Protein AF-A0A7S7RAF2-F1 (afdb_monomer)

pLDDT: mean 92.94, std 5.14, range [59.31, 98.25]

Radius of gyration: 14.97 Å; Cα contacts (8 Å, |Δi|>4): 324; chains: 1; bounding box: 38×38×36 Å

Sequence (162 aa):
MGAELLRVFDKKLQHKYTVTLKKNRLIASSKALKTYCSIQVSPDEIPPLELANTYFRWLTKASKKIIKINNTSDQYQLSFFFLKKPLLVLKLQEHDDQKVQYRVAGGLLAKTEQEGTFTFFRCNGNSVIALEHFHPRLPWLLYLATQAPIHELVMIKFMNRK

Foldseek 3Di:
DQLVVVVVVCVVQVVAWDWDDDPFKIWTAHPVLLWIKIKGKALADDFQVRLVVLLVVVVCVVVVNQWDWDDDPFKIFTPGPPDPWGQWIWGFDDDDRFKTKTDTCDTVFADRDFPWMWMWGDDPSITMTMTGGTHTPDDSVVCVVPVVVVVVVSVVCSSPPD

Secondary structure (DSSP, 8-state):
-HHHHHHHHHHHHTTTSEEEEETTEEEEEETTTTEEEEEEEES----HHHHHHHHHHHHHHHTTTSEEEEE-SSEEEEEETT-SS-SEEEEEEEE-SSEEEEEEEE-SSB-SS---EEEEEEETTEEEEEEEEE-BSS-HHHHHHTHHHHHHHHHHHHHT--

Structure (mmCIF, N/CA/C/O backbone):
data_AF-A0A7S7RAF2-F1
#
_entry.id   AF-A0A7S7RAF2-F1
#
loop_
_atom_site.group_PDB
_atom_site.id
_atom_site.type_symbol
_atom_site.label_atom_id
_atom_site.label_alt_id
_atom_site.label_comp_id
_atom_site.label_asym_id
_atom_site.label_entity_id
_atom_site.label_seq_id
_atom_site.pdbx_PDB_ins_code
_atom_site.Cartn_x
_atom_site.Cartn_y
_atom_site.Cartn_z
_atom_site.occupancy
_atom_site.B_iso_or_equiv
_atom_site.auth_seq_id
_atom_site.auth_comp_id
_atom_site.auth_asym_id
_atom_site.auth_atom_id
_atom_site.pdbx_PDB_model_num
ATOM 1 N N . MET A 1 1 ? 9.120 -3.512 -20.759 1.00 61.78 1 MET A N 1
ATOM 2 C CA . MET A 1 1 ? 9.644 -3.791 -19.407 1.00 61.78 1 MET A CA 1
ATOM 3 C C . MET A 1 1 ? 8.541 -3.820 -18.344 1.00 61.78 1 MET A C 1
ATOM 5 O O . MET A 1 1 ? 8.232 -4.902 -17.871 1.00 61.78 1 MET A O 1
ATOM 9 N N . GLY A 1 2 ? 7.831 -2.721 -18.042 1.00 75.44 2 GLY A N 1
ATOM 10 C CA . GLY A 1 2 ? 6.773 -2.736 -17.007 1.00 75.44 2 GLY A CA 1
ATOM 11 C C . GLY A 1 2 ? 5.616 -3.737 -17.219 1.00 75.44 2 GLY A C 1
ATOM 12 O O . GLY A 1 2 ? 5.147 -4.350 -16.264 1.00 75.44 2 GLY A O 1
ATOM 13 N N . ALA A 1 3 ? 5.194 -3.981 -18.467 1.00 79.69 3 ALA A N 1
ATOM 14 C CA . ALA A 1 3 ? 4.160 -4.980 -18.777 1.00 79.69 3 ALA A CA 1
ATOM 15 C C . ALA A 1 3 ? 4.593 -6.428 -18.468 1.00 79.69 3 ALA A C 1
ATOM 17 O O . ALA A 1 3 ? 3.755 -7.274 -18.167 1.00 79.69 3 ALA A O 1
ATOM 18 N N . GLU A 1 4 ? 5.892 -6.715 -18.529 1.00 86.19 4 GLU A N 1
ATOM 19 C CA . GLU A 1 4 ? 6.445 -8.034 -18.221 1.00 86.19 4 GLU A CA 1
ATOM 20 C C . GLU A 1 4 ? 6.453 -8.287 -16.711 1.00 86.19 4 GLU A C 1
ATOM 22 O O . GLU A 1 4 ? 6.018 -9.346 -16.267 1.00 86.19 4 GLU A O 1
ATOM 27 N N . LEU A 1 5 ? 6.811 -7.271 -15.916 1.00 89.19 5 LEU A N 1
ATOM 28 C CA . LEU A 1 5 ? 6.710 -7.326 -14.454 1.00 89.19 5 LEU A CA 1
ATOM 29 C C . LEU A 1 5 ? 5.276 -7.612 -13.997 1.00 89.19 5 LEU A C 1
ATOM 31 O O . LEU A 1 5 ? 5.052 -8.476 -13.153 1.00 89.19 5 LEU A O 1
ATOM 35 N N . LEU A 1 6 ? 4.281 -6.951 -14.599 1.00 92.31 6 LEU A N 1
ATOM 36 C CA . LEU A 1 6 ? 2.874 -7.211 -14.278 1.00 92.31 6 LEU A CA 1
ATOM 37 C C . LEU A 1 6 ? 2.451 -8.650 -14.603 1.00 92.31 6 LEU A C 1
ATOM 39 O O . LEU A 1 6 ? 1.657 -9.219 -13.859 1.00 92.31 6 LEU A O 1
ATOM 43 N N . ARG A 1 7 ? 3.006 -9.269 -15.655 1.00 91.69 7 ARG A N 1
ATOM 44 C CA . ARG A 1 7 ? 2.756 -10.688 -15.968 1.00 91.69 7 ARG A CA 1
ATOM 45 C C . ARG A 1 7 ? 3.356 -11.632 -14.926 1.00 91.69 7 ARG A C 1
ATOM 47 O O . ARG A 1 7 ? 2.784 -12.690 -14.677 1.00 91.69 7 ARG A O 1
ATOM 54 N N . VAL A 1 8 ? 4.479 -11.272 -14.302 1.00 92.06 8 VAL A N 1
ATOM 55 C CA . VAL A 1 8 ? 5.045 -12.049 -13.184 1.00 92.06 8 VAL A CA 1
ATOM 56 C C . VAL A 1 8 ? 4.091 -12.024 -11.985 1.00 92.06 8 VAL A C 1
ATOM 58 O O . VAL A 1 8 ? 3.776 -13.077 -11.428 1.00 92.06 8 VAL A O 1
ATOM 61 N N . PHE A 1 9 ? 3.562 -10.849 -11.630 1.00 93.56 9 PHE A N 1
ATOM 62 C CA . PHE A 1 9 ? 2.571 -10.726 -10.554 1.00 93.56 9 PHE A CA 1
ATOM 63 C C . PHE A 1 9 ? 1.255 -11.440 -10.869 1.00 93.56 9 PHE A C 1
ATOM 65 O O . PHE A 1 9 ? 0.695 -12.091 -9.990 1.00 93.56 9 PHE A O 1
ATOM 72 N N . ASP A 1 10 ? 0.788 -11.365 -12.113 1.00 94.75 10 ASP A N 1
ATOM 73 C CA . ASP A 1 10 ? -0.403 -12.079 -12.575 1.00 94.75 10 ASP A CA 1
ATOM 74 C C . ASP A 1 10 ? -0.259 -13.589 -12.368 1.00 94.75 10 ASP A C 1
ATOM 76 O O . ASP A 1 10 ? -1.063 -14.192 -11.659 1.00 94.75 10 ASP A O 1
ATOM 80 N N . LYS A 1 11 ? 0.850 -14.184 -12.829 1.00 94.44 11 LYS A N 1
ATOM 81 C CA . LYS A 1 11 ? 1.141 -15.611 -12.609 1.00 94.44 11 LYS A CA 1
ATOM 82 C C . LYS A 1 11 ? 1.147 -16.001 -11.128 1.00 94.44 11 LYS A C 1
ATOM 84 O O . LYS A 1 11 ? 0.648 -17.072 -10.778 1.00 94.44 11 LYS A O 1
ATOM 89 N N . LYS A 1 12 ? 1.682 -15.142 -10.252 1.00 93.75 12 LYS A N 1
ATOM 90 C CA . LYS A 1 12 ? 1.701 -15.360 -8.794 1.00 93.75 12 LYS A CA 1
ATOM 91 C C . LYS A 1 12 ? 0.289 -15.319 -8.191 1.00 93.75 12 LYS A C 1
ATOM 93 O O . LYS A 1 12 ? -0.023 -16.126 -7.31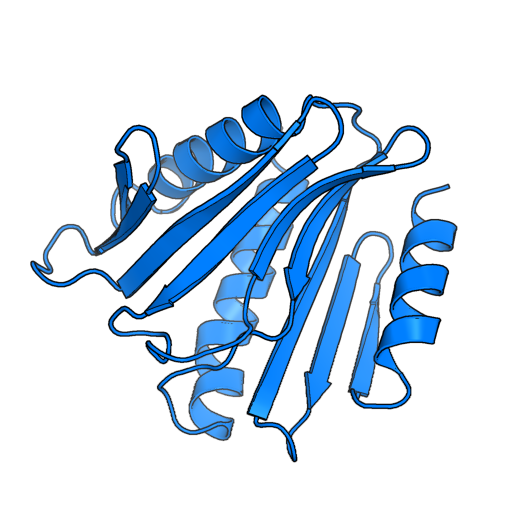8 1.00 93.75 12 LYS A O 1
ATOM 98 N N . LEU A 1 13 ? -0.562 -14.393 -8.637 1.00 94.00 13 LEU A N 1
ATOM 99 C CA . LEU A 1 13 ? -1.846 -14.090 -7.992 1.00 94.00 13 LEU A CA 1
ATOM 100 C C . LEU A 1 13 ? -3.044 -14.840 -8.595 1.00 94.00 13 LEU A C 1
ATOM 102 O O . LEU A 1 13 ? -3.970 -15.172 -7.853 1.00 94.00 13 LEU A O 1
ATOM 106 N N . GLN A 1 14 ? -3.028 -15.164 -9.890 1.00 93.69 14 GLN A N 1
ATOM 107 C CA . GLN A 1 14 ? -4.177 -15.726 -10.621 1.00 93.69 14 GLN A CA 1
ATOM 108 C C . GLN A 1 14 ? -4.751 -17.019 -10.018 1.00 93.69 14 GLN A C 1
ATOM 110 O O . GLN A 1 14 ? -5.934 -17.301 -10.163 1.00 93.69 14 GLN A O 1
ATOM 115 N N . HIS A 1 15 ? -3.941 -17.789 -9.286 1.00 93.50 15 HIS A N 1
ATOM 116 C CA . HIS A 1 15 ? -4.375 -19.037 -8.649 1.00 93.50 15 HIS A CA 1
ATOM 117 C C . HIS A 1 15 ? -5.318 -18.823 -7.452 1.00 93.50 15 HIS A C 1
ATOM 119 O O . HIS A 1 15 ? -6.066 -19.726 -7.089 1.00 93.50 15 HIS A O 1
ATOM 125 N N . LYS A 1 16 ? -5.264 -17.654 -6.801 1.00 94.06 16 LYS A N 1
ATOM 126 C CA . LYS A 1 16 ? -6.049 -17.341 -5.587 1.00 94.06 16 LYS A CA 1
ATOM 127 C C . LYS A 1 16 ? -6.965 -16.126 -5.753 1.00 94.06 16 LYS A C 1
ATOM 129 O O . LYS A 1 16 ? -7.838 -15.894 -4.909 1.00 94.06 16 LYS A O 1
ATOM 134 N N . TYR A 1 17 ? -6.751 -15.343 -6.807 1.00 96.38 17 TYR A N 1
ATOM 135 C CA . TYR A 1 17 ? -7.384 -14.053 -7.025 1.00 96.38 17 TYR A CA 1
ATOM 136 C C . TYR A 1 17 ? -7.971 -13.954 -8.429 1.00 96.38 17 TYR A C 1
ATOM 138 O O . TYR A 1 17 ? -7.372 -14.405 -9.400 1.00 96.38 17 TYR A O 1
ATOM 146 N N . THR A 1 18 ? -9.098 -13.257 -8.547 1.00 96.31 18 THR A N 1
ATOM 147 C CA . THR A 1 18 ? -9.539 -12.707 -9.827 1.00 96.31 18 THR A CA 1
ATOM 148 C C . THR A 1 18 ? -8.666 -11.500 -10.139 1.00 96.31 18 THR A C 1
ATOM 150 O O . THR A 1 18 ? -8.705 -10.508 -9.404 1.00 96.31 18 THR A O 1
ATOM 153 N N . VAL A 1 19 ? -7.865 -11.597 -11.200 1.00 96.44 19 VAL A N 1
ATOM 154 C CA . VAL A 1 19 ? -6.900 -10.568 -11.600 1.00 96.44 19 VAL A CA 1
ATOM 155 C C . VAL A 1 19 ? -7.449 -9.734 -12.757 1.00 96.44 19 VAL A C 1
ATOM 157 O O . VAL A 1 19 ? -8.093 -10.234 -13.673 1.00 96.44 19 VAL A O 1
ATOM 160 N N . THR A 1 20 ? -7.194 -8.431 -12.716 1.00 95.94 20 THR A N 1
ATOM 161 C CA . THR A 1 20 ? -7.436 -7.487 -13.805 1.00 95.94 20 THR A CA 1
ATOM 162 C C . THR A 1 20 ? -6.136 -6.763 -14.127 1.00 95.94 20 THR A C 1
ATOM 164 O O . THR A 1 20 ? -5.647 -5.945 -13.341 1.00 95.94 20 THR A O 1
ATOM 167 N N . LEU A 1 21 ? -5.591 -7.052 -15.306 1.00 94.00 21 LEU A N 1
ATOM 168 C CA . LEU A 1 21 ? -4.410 -6.392 -15.848 1.00 94.00 21 LEU A CA 1
ATOM 169 C C . LEU A 1 21 ? -4.791 -5.114 -16.598 1.00 94.00 21 LEU A C 1
ATOM 171 O O . LEU A 1 21 ? -5.742 -5.078 -17.376 1.00 94.00 21 LEU A O 1
ATOM 175 N N . LYS A 1 22 ? -4.011 -4.057 -16.384 1.00 92.38 22 LYS A N 1
ATOM 176 C CA . LYS A 1 22 ? -4.073 -2.788 -17.117 1.00 92.38 22 LYS A CA 1
ATOM 177 C C . LYS A 1 22 ? -2.647 -2.384 -17.507 1.00 92.38 22 LYS A C 1
ATOM 179 O O . LYS A 1 22 ? -1.681 -2.943 -17.000 1.00 92.38 22 LYS A O 1
ATOM 184 N N . LYS A 1 23 ? -2.498 -1.390 -18.391 1.00 87.94 23 LYS A N 1
ATOM 185 C CA . LYS A 1 23 ? -1.206 -1.004 -19.008 1.00 87.94 23 LYS A CA 1
ATOM 186 C C . LYS A 1 23 ? -0.019 -0.914 -18.030 1.00 87.94 23 LYS A C 1
ATOM 188 O O . LYS A 1 23 ? 1.069 -1.366 -18.359 1.00 87.94 23 LYS A O 1
ATOM 193 N N . ASN A 1 24 ? -0.225 -0.311 -16.860 1.00 91.81 24 ASN A N 1
ATOM 194 C CA . ASN A 1 24 ? 0.811 -0.041 -15.856 1.00 91.81 24 ASN A CA 1
ATOM 195 C C . ASN A 1 24 ? 0.402 -0.457 -14.432 1.00 91.81 24 ASN A C 1
ATOM 197 O O . ASN A 1 24 ? 0.999 -0.014 -13.452 1.00 91.81 24 ASN A O 1
ATOM 201 N N . ARG A 1 25 ? -0.656 -1.264 -14.298 1.00 94.81 25 ARG A N 1
ATOM 202 C CA . ARG A 1 25 ? -1.142 -1.711 -12.993 1.00 94.81 25 ARG A CA 1
ATOM 203 C C . ARG A 1 25 ? -1.871 -3.040 -13.072 1.00 94.81 25 ARG A C 1
ATOM 205 O O . ARG A 1 25 ? -2.434 -3.387 -14.108 1.00 94.81 25 ARG A O 1
ATOM 212 N N . LEU A 1 26 ? -1.916 -3.724 -11.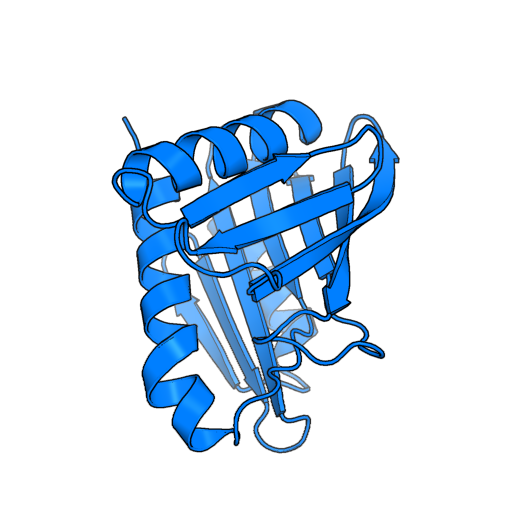943 1.00 96.56 26 LEU A N 1
ATOM 213 C CA . LEU A 1 26 ? -2.658 -4.952 -11.725 1.00 96.56 26 LEU A CA 1
ATOM 214 C C . LEU A 1 26 ? -3.520 -4.771 -10.482 1.00 96.56 26 LEU A C 1
ATOM 216 O O . LEU A 1 26 ? -3.052 -4.276 -9.457 1.00 96.56 26 LEU A O 1
ATOM 220 N N . ILE A 1 27 ? -4.783 -5.165 -10.582 1.00 96.94 27 ILE A N 1
ATOM 221 C CA . ILE A 1 27 ? -5.689 -5.254 -9.438 1.00 96.94 27 ILE A CA 1
ATOM 222 C C . ILE A 1 27 ? -6.097 -6.709 -9.297 1.00 96.94 27 ILE A C 1
ATOM 224 O O . ILE A 1 27 ? -6.409 -7.356 -10.292 1.00 96.94 27 ILE A O 1
ATOM 228 N N . ALA A 1 28 ? -6.081 -7.229 -8.078 1.00 96.75 28 ALA A N 1
ATOM 229 C CA . ALA A 1 28 ? -6.498 -8.593 -7.806 1.00 96.75 28 ALA A CA 1
ATOM 230 C C . ALA A 1 28 ? -7.417 -8.616 -6.590 1.00 96.75 28 ALA A C 1
ATOM 232 O O . ALA A 1 28 ? -7.189 -7.904 -5.615 1.00 96.75 28 ALA A O 1
ATOM 233 N N . SER A 1 29 ? -8.465 -9.432 -6.623 1.00 96.19 29 SER A N 1
ATOM 234 C CA . SER A 1 29 ? -9.361 -9.579 -5.475 1.00 96.19 29 SER A CA 1
ATOM 235 C C . SER A 1 29 ? -9.815 -11.021 -5.303 1.00 96.19 29 SER A C 1
ATOM 237 O O . SER A 1 29 ? -9.926 -11.767 -6.274 1.00 96.19 29 SER A O 1
ATOM 239 N N . SER A 1 30 ? -10.048 -11.434 -4.060 1.00 95.88 30 SER A N 1
ATOM 240 C CA . SER A 1 30 ? -10.513 -12.780 -3.735 1.00 95.88 30 SER A CA 1
ATOM 241 C C . SER A 1 30 ? -11.692 -12.692 -2.781 1.00 95.88 30 SER A C 1
ATOM 243 O O . SER A 1 30 ? -11.540 -12.280 -1.633 1.00 95.88 30 SER A O 1
ATOM 245 N N . LYS A 1 31 ? -12.885 -13.088 -3.242 1.00 93.06 31 LYS A N 1
ATOM 246 C CA . LYS A 1 31 ? -14.100 -13.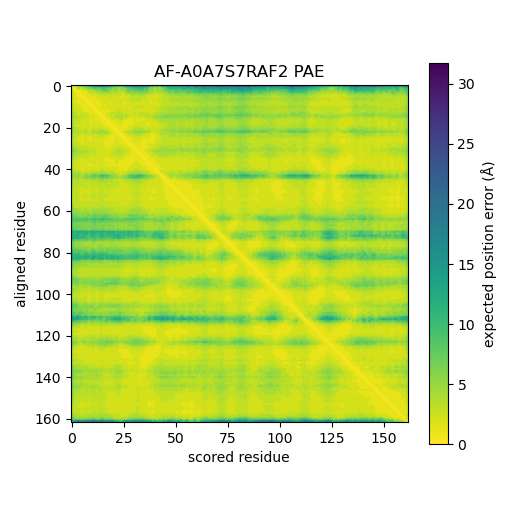108 -2.409 1.00 93.06 31 LYS A CA 1
ATOM 247 C C . LYS A 1 31 ? -14.015 -14.157 -1.297 1.00 93.06 31 LYS A C 1
ATOM 249 O O . LYS A 1 31 ? -14.499 -13.901 -0.198 1.00 93.06 31 LYS A O 1
ATOM 254 N N . ALA A 1 32 ? -13.394 -15.304 -1.581 1.00 93.62 32 ALA A N 1
ATOM 255 C CA . ALA A 1 32 ? -13.206 -16.385 -0.616 1.00 93.62 32 ALA A CA 1
ATOM 256 C C . ALA A 1 32 ? -12.295 -15.943 0.538 1.00 93.62 32 ALA A C 1
ATOM 258 O O . ALA A 1 32 ? -12.662 -16.074 1.702 1.00 93.62 32 ALA A O 1
ATOM 259 N N . LEU A 1 33 ? -11.153 -15.332 0.206 1.00 93.12 33 LEU A N 1
ATOM 260 C CA . LEU A 1 33 ? -10.197 -14.828 1.195 1.00 93.12 33 LEU A CA 1
ATOM 261 C C . LEU A 1 33 ? -10.597 -13.457 1.766 1.00 93.12 33 LEU A C 1
ATOM 263 O O . LEU A 1 33 ? -10.076 -13.042 2.793 1.00 93.12 33 LEU A O 1
ATOM 267 N N . LYS A 1 34 ? -11.520 -12.744 1.107 1.00 94.44 34 LYS A N 1
ATOM 268 C CA . LYS A 1 34 ? -11.884 -11.343 1.385 1.00 94.44 34 LYS A CA 1
ATOM 269 C C . LYS A 1 34 ? -10.654 -10.430 1.380 1.00 94.44 34 LYS A C 1
ATOM 271 O O . LYS A 1 34 ? -10.484 -9.605 2.277 1.00 94.44 34 LYS A O 1
ATOM 276 N N . THR A 1 35 ? -9.804 -10.598 0.366 1.00 95.31 35 THR A N 1
ATOM 277 C CA . THR A 1 35 ? -8.545 -9.857 0.210 1.00 95.31 35 THR A CA 1
ATOM 278 C C . THR A 1 35 ? -8.442 -9.125 -1.108 1.00 95.31 35 THR A C 1
ATOM 280 O O . THR A 1 35 ? -9.013 -9.539 -2.119 1.00 95.31 35 THR A O 1
ATOM 283 N N . TYR A 1 36 ? -7.664 -8.049 -1.088 1.00 96.31 36 TYR A N 1
ATOM 284 C CA . TYR A 1 36 ? -7.417 -7.187 -2.231 1.00 96.31 36 TYR A CA 1
ATOM 285 C C . TYR A 1 36 ? -5.922 -6.918 -2.410 1.00 96.31 36 TYR A C 1
ATOM 287 O O . TYR A 1 36 ? -5.203 -6.696 -1.434 1.00 96.31 36 TYR A O 1
ATOM 295 N N . CYS A 1 37 ? -5.480 -6.906 -3.664 1.00 97.00 37 CYS A N 1
ATOM 296 C CA . CYS A 1 37 ? -4.142 -6.510 -4.071 1.00 97.00 37 CYS A CA 1
ATOM 297 C C . CYS A 1 37 ? -4.217 -5.424 -5.150 1.00 97.00 37 CYS A C 1
ATOM 299 O O . CYS A 1 37 ? -5.101 -5.429 -6.010 1.00 97.00 37 CYS A O 1
ATOM 301 N N . SER A 1 38 ? -3.259 -4.509 -5.122 1.00 97.62 38 SER A N 1
ATOM 302 C CA . SER A 1 38 ? -3.143 -3.386 -6.045 1.00 97.62 38 SER A CA 1
ATOM 303 C C . SER A 1 38 ? -1.668 -3.116 -6.279 1.00 97.62 38 SER A C 1
ATOM 305 O O . SER A 1 38 ? -0.950 -2.754 -5.355 1.00 97.62 38 SER A O 1
ATOM 307 N N . ILE A 1 39 ? -1.215 -3.340 -7.508 1.00 97.38 39 ILE A N 1
ATOM 308 C CA . ILE A 1 39 ? 0.184 -3.210 -7.908 1.00 97.38 39 ILE A CA 1
ATOM 309 C C . ILE A 1 39 ? 0.266 -2.175 -9.020 1.00 97.38 39 ILE A C 1
ATOM 311 O O . ILE A 1 39 ? -0.482 -2.240 -9.996 1.00 97.38 39 ILE A O 1
ATOM 315 N N . GLN A 1 40 ? 1.166 -1.212 -8.880 1.00 96.44 40 GLN A N 1
ATOM 316 C CA . GLN A 1 40 ? 1.424 -0.168 -9.862 1.00 96.44 40 GLN A CA 1
ATOM 317 C C . GLN A 1 40 ? 2.900 -0.156 -10.216 1.00 96.44 40 GLN A C 1
ATOM 319 O O . GLN A 1 40 ? 3.749 -0.206 -9.332 1.00 96.44 40 GLN A O 1
ATOM 324 N N . VAL A 1 41 ? 3.183 -0.045 -11.509 1.00 95.50 41 VAL A N 1
ATOM 325 C CA . VAL A 1 41 ? 4.539 -0.010 -12.050 1.00 95.50 41 VAL A CA 1
ATOM 326 C C . VAL A 1 41 ? 4.736 1.324 -12.761 1.00 95.50 41 VAL A C 1
ATOM 328 O O . VAL A 1 41 ? 3.928 1.693 -13.618 1.00 95.50 41 VAL A O 1
ATOM 331 N N . SER A 1 42 ? 5.799 2.036 -12.400 1.00 93.06 42 SER A N 1
ATOM 332 C CA . SER A 1 42 ? 6.239 3.272 -13.045 1.00 93.06 42 SER A CA 1
ATOM 333 C C . SER A 1 42 ? 7.604 3.048 -13.697 1.00 93.06 42 SER A C 1
ATOM 335 O O . SER A 1 42 ? 8.430 2.361 -13.096 1.00 93.06 42 SER A O 1
ATOM 337 N N . PRO A 1 43 ? 7.873 3.618 -14.885 1.00 90.56 43 PRO A N 1
ATOM 338 C CA . PRO A 1 43 ? 9.185 3.529 -15.528 1.00 90.56 43 PRO A CA 1
ATOM 339 C C . PRO A 1 43 ? 10.270 4.381 -14.842 1.00 90.56 43 PRO A C 1
ATOM 341 O O . PRO A 1 43 ? 11.378 4.465 -15.353 1.00 90.56 43 PRO A O 1
ATOM 344 N N . ASP A 1 44 ? 9.956 5.037 -13.723 1.00 88.06 44 ASP A N 1
ATOM 345 C CA . ASP A 1 44 ? 10.928 5.795 -12.937 1.00 88.06 44 ASP A CA 1
ATOM 346 C C . ASP A 1 44 ? 11.803 4.854 -12.096 1.00 88.06 44 ASP A C 1
ATOM 348 O O . ASP A 1 44 ? 11.365 3.771 -11.711 1.00 88.06 44 ASP A O 1
ATOM 352 N N . GLU A 1 45 ? 13.005 5.294 -11.727 1.00 89.56 45 GLU A N 1
ATOM 353 C CA . GLU A 1 45 ? 13.909 4.564 -10.826 1.00 89.56 45 GLU A CA 1
ATOM 354 C C . GLU A 1 45 ? 14.097 5.298 -9.495 1.00 89.56 45 GLU A C 1
ATOM 356 O O . GLU A 1 45 ? 15.208 5.573 -9.043 1.00 89.56 45 GLU A O 1
ATOM 361 N N . ILE A 1 46 ? 12.986 5.632 -8.844 1.00 93.88 46 ILE A N 1
ATOM 362 C CA . ILE A 1 46 ? 13.018 6.342 -7.563 1.00 93.88 46 ILE A CA 1
ATOM 363 C C . ILE A 1 46 ? 13.460 5.360 -6.461 1.00 93.88 46 ILE A C 1
ATOM 365 O O . ILE A 1 46 ? 12.890 4.262 -6.373 1.00 93.88 46 ILE A O 1
ATOM 369 N N . PRO A 1 47 ? 14.426 5.730 -5.595 1.00 95.50 47 PRO A N 1
ATOM 370 C CA . PRO A 1 47 ? 14.788 4.937 -4.425 1.00 95.50 47 PRO A CA 1
ATOM 371 C C . PRO A 1 47 ? 13.552 4.571 -3.577 1.00 95.50 47 PRO A C 1
ATOM 373 O O . PRO A 1 47 ? 12.698 5.430 -3.346 1.00 95.50 47 PRO A O 1
ATOM 376 N N . PRO A 1 48 ? 13.426 3.330 -3.073 1.00 96.62 48 PRO A N 1
ATOM 377 C CA . PRO A 1 48 ? 12.207 2.845 -2.414 1.00 96.62 48 PRO A CA 1
ATOM 378 C C . PRO A 1 48 ? 11.717 3.719 -1.253 1.00 96.62 48 PRO A C 1
ATOM 380 O O . PRO A 1 48 ? 10.529 4.045 -1.175 1.00 96.62 48 PRO A O 1
ATOM 383 N N . LEU A 1 49 ? 12.631 4.150 -0.379 1.00 95.12 49 LEU A N 1
ATOM 384 C CA . LEU A 1 49 ? 12.304 5.033 0.740 1.00 95.12 49 LEU A CA 1
ATOM 385 C C . LEU A 1 49 ? 11.839 6.414 0.262 1.00 95.12 49 LEU A C 1
ATOM 387 O O . LEU A 1 49 ? 10.877 6.975 0.791 1.00 95.12 49 LEU A O 1
ATOM 391 N N . GLU A 1 50 ? 12.492 6.959 -0.763 1.00 95.69 50 GLU A N 1
ATOM 392 C CA . GLU A 1 50 ? 12.102 8.235 -1.356 1.00 95.69 50 GLU A CA 1
ATOM 393 C C . GLU A 1 50 ? 10.721 8.146 -2.016 1.00 95.69 50 GLU A C 1
ATOM 395 O O . GLU A 1 50 ? 9.896 9.054 -1.859 1.00 95.69 50 GLU A O 1
ATOM 400 N N . LEU A 1 51 ? 10.427 7.034 -2.694 1.00 96.38 51 LEU A N 1
ATOM 401 C CA . LEU A 1 51 ? 9.128 6.770 -3.303 1.00 96.38 51 LEU A CA 1
ATOM 402 C C . LEU A 1 51 ? 8.022 6.704 -2.243 1.00 96.38 51 LEU A C 1
ATOM 404 O O . LEU A 1 51 ? 6.984 7.351 -2.411 1.00 96.38 51 LEU A O 1
ATOM 408 N N . ALA A 1 52 ? 8.262 6.001 -1.131 1.00 96.12 52 ALA A N 1
ATOM 409 C CA . ALA A 1 52 ? 7.339 5.931 0.001 1.00 96.12 52 ALA A CA 1
ATOM 410 C C . ALA A 1 52 ? 7.068 7.318 0.606 1.00 96.12 52 ALA A C 1
ATOM 412 O O . ALA A 1 52 ? 5.916 7.751 0.717 1.00 96.12 52 ALA A O 1
ATOM 413 N N . ASN A 1 53 ? 8.127 8.068 0.917 1.00 94.62 53 ASN A N 1
ATOM 414 C CA . ASN A 1 53 ? 8.021 9.420 1.471 1.00 94.62 53 ASN A CA 1
ATOM 415 C C . ASN A 1 53 ? 7.292 10.374 0.512 1.00 94.62 53 ASN A C 1
ATOM 417 O O . ASN A 1 53 ? 6.489 11.215 0.927 1.00 94.62 53 ASN A O 1
ATOM 421 N N . THR A 1 54 ? 7.548 10.252 -0.789 1.00 95.38 54 THR A N 1
ATOM 422 C CA . THR A 1 54 ? 6.877 11.043 -1.824 1.00 95.38 54 THR A CA 1
ATOM 423 C C . THR A 1 54 ? 5.402 10.684 -1.935 1.00 95.38 54 THR A C 1
ATOM 425 O O . THR A 1 54 ? 4.574 11.593 -2.008 1.00 95.38 54 THR A O 1
ATOM 428 N N . TYR A 1 55 ? 5.053 9.398 -1.855 1.00 96.12 55 TYR A N 1
ATOM 429 C CA . TYR A 1 55 ? 3.668 8.935 -1.815 1.00 96.12 55 TYR A CA 1
ATOM 430 C C . TYR A 1 55 ? 2.889 9.533 -0.644 1.00 96.12 55 TYR A C 1
ATOM 432 O O . TYR A 1 55 ? 1.851 10.166 -0.856 1.00 96.12 55 TYR A O 1
ATOM 440 N N . PHE A 1 56 ? 3.399 9.417 0.582 1.00 95.12 56 PHE A N 1
ATOM 441 C CA . PHE A 1 56 ? 2.695 9.932 1.756 1.00 95.12 56 PHE A CA 1
ATOM 442 C C . PHE A 1 56 ? 2.581 11.468 1.734 1.00 95.12 56 PHE A C 1
ATOM 444 O O . PHE A 1 56 ? 1.493 12.024 1.935 1.00 95.12 56 PHE A O 1
ATOM 451 N N . ARG A 1 57 ? 3.656 12.189 1.383 1.00 93.81 57 ARG A N 1
ATOM 452 C CA . ARG A 1 57 ? 3.592 13.656 1.225 1.00 93.81 57 ARG A CA 1
ATOM 453 C C . ARG A 1 57 ? 2.576 14.070 0.162 1.00 93.81 57 ARG A C 1
ATOM 455 O O . ARG A 1 57 ? 1.800 15.004 0.383 1.00 93.81 57 ARG A O 1
ATOM 462 N N . TRP A 1 58 ? 2.556 13.376 -0.974 1.00 95.94 58 TRP A N 1
ATOM 463 C CA . TRP A 1 58 ? 1.595 13.632 -2.040 1.00 95.94 58 TRP A CA 1
ATOM 464 C C . TRP A 1 58 ? 0.158 13.356 -1.587 1.00 95.94 58 TRP A C 1
ATOM 466 O O . TRP A 1 58 ? -0.708 14.191 -1.829 1.00 95.94 58 TRP A O 1
ATOM 476 N N . LEU A 1 59 ? -0.103 12.261 -0.868 1.00 95.12 59 LEU A N 1
ATOM 477 C CA . LEU A 1 59 ? -1.449 11.885 -0.421 1.00 95.12 59 LEU A CA 1
ATOM 478 C C . LEU A 1 59 ? -2.077 12.954 0.488 1.00 95.12 59 LEU A C 1
ATOM 480 O O . LEU A 1 59 ? -3.251 13.309 0.335 1.00 95.12 59 LEU A O 1
ATOM 484 N N . THR A 1 60 ? -1.279 13.533 1.387 1.00 92.88 60 THR A N 1
ATOM 485 C CA . THR A 1 60 ? -1.715 14.656 2.236 1.00 92.88 60 THR A CA 1
ATOM 486 C C . THR A 1 60 ? -2.124 15.872 1.393 1.00 92.88 60 THR A C 1
ATOM 488 O O . THR A 1 60 ? -3.163 16.489 1.638 1.00 92.88 60 THR A O 1
ATOM 491 N N . LYS A 1 61 ? -1.341 16.209 0.359 1.00 92.75 61 LYS A N 1
ATOM 492 C CA . LYS A 1 61 ? -1.633 17.337 -0.544 1.00 92.75 61 LYS A CA 1
ATOM 493 C C . LYS A 1 61 ? -2.846 17.058 -1.437 1.00 92.75 61 LYS A C 1
ATOM 495 O O . LYS A 1 61 ? -3.751 17.885 -1.516 1.00 92.75 61 LYS A O 1
ATOM 500 N N . ALA A 1 62 ? -2.891 15.888 -2.070 1.00 93.19 62 ALA A N 1
ATOM 501 C CA . ALA A 1 62 ? -3.936 15.483 -3.008 1.00 93.19 62 ALA A CA 1
ATOM 502 C C . ALA A 1 62 ? -5.313 15.367 -2.342 1.00 93.19 62 ALA A C 1
ATOM 504 O O . ALA A 1 62 ? -6.329 15.680 -2.960 1.00 93.19 62 ALA A O 1
ATOM 505 N N . SER A 1 63 ? -5.349 14.983 -1.064 1.00 89.88 63 SER A N 1
ATOM 506 C CA . SER A 1 63 ? -6.572 14.979 -0.256 1.00 89.88 63 SER A CA 1
ATOM 507 C C . SER A 1 63 ? -6.975 16.364 0.267 1.00 89.88 63 SER A C 1
ATOM 509 O O . SER A 1 63 ? -7.899 16.453 1.068 1.00 89.88 63 SER A O 1
ATOM 511 N N . LYS A 1 64 ? -6.299 17.452 -0.135 1.00 88.94 64 LYS A N 1
ATOM 512 C CA . LYS A 1 64 ? -6.515 18.813 0.393 1.00 88.94 64 LYS A CA 1
ATOM 513 C C . LYS A 1 64 ? -6.482 18.854 1.931 1.00 88.94 64 LYS A C 1
ATOM 515 O O . LYS A 1 64 ? -7.310 19.508 2.555 1.00 88.94 64 LYS A O 1
ATOM 520 N N . LYS A 1 65 ? -5.526 18.136 2.539 1.00 85.94 65 LYS A N 1
ATOM 521 C CA . LYS A 1 65 ? -5.360 17.972 3.998 1.00 85.94 65 LYS A CA 1
ATOM 522 C C . LYS A 1 65 ? -6.508 17.243 4.717 1.00 85.94 65 LYS A C 1
ATOM 524 O O . LYS A 1 65 ? -6.497 17.187 5.943 1.00 85.94 65 LYS A O 1
ATOM 529 N N . ILE A 1 66 ? -7.461 16.645 3.994 1.00 89.38 66 ILE A N 1
ATOM 530 C CA . ILE A 1 66 ? -8.505 15.796 4.594 1.00 89.38 66 ILE A CA 1
ATOM 531 C C . ILE A 1 66 ? -7.869 14.554 5.225 1.00 89.38 66 ILE A C 1
ATOM 533 O O . ILE A 1 66 ? -8.240 14.180 6.338 1.00 89.38 66 ILE A O 1
ATOM 537 N N . ILE A 1 67 ? -6.896 13.941 4.540 1.00 92.12 67 ILE A N 1
ATOM 538 C CA . ILE A 1 67 ? -6.063 12.878 5.103 1.00 92.12 67 ILE A CA 1
ATOM 539 C C . ILE A 1 67 ? -4.828 13.520 5.724 1.00 92.12 67 ILE A C 1
ATOM 541 O O . ILE A 1 67 ? -3.990 14.094 5.027 1.00 92.12 67 ILE A O 1
ATOM 545 N N . LYS A 1 68 ? -4.719 13.406 7.045 1.00 92.12 68 LYS A N 1
ATOM 546 C CA . LYS A 1 68 ? -3.527 13.749 7.810 1.00 92.12 68 LYS A CA 1
ATOM 547 C C . LYS A 1 68 ? -2.660 12.507 7.947 1.00 92.12 68 LYS A C 1
ATOM 549 O O . LYS A 1 68 ? -3.159 11.428 8.268 1.00 92.12 68 LYS A O 1
ATOM 554 N N . ILE A 1 69 ? -1.366 12.680 7.727 1.00 93.19 69 ILE A N 1
ATOM 555 C CA . ILE A 1 69 ? -0.374 11.633 7.930 1.00 93.19 69 ILE A CA 1
ATOM 556 C C . ILE A 1 69 ? 0.511 12.052 9.090 1.00 93.19 69 ILE A C 1
ATOM 558 O O . ILE A 1 69 ? 1.109 13.124 9.052 1.00 93.19 69 ILE A O 1
ATOM 562 N N . ASN A 1 70 ? 0.570 11.206 10.111 1.00 91.62 70 ASN A N 1
ATOM 563 C CA . ASN A 1 70 ? 1.554 11.310 11.179 1.00 91.62 70 ASN A CA 1
ATOM 564 C C . ASN A 1 70 ? 2.554 10.173 10.989 1.00 91.62 70 ASN A C 1
ATOM 566 O O . ASN A 1 70 ? 2.141 9.024 10.808 1.00 91.62 70 ASN A O 1
ATOM 570 N N . ASN A 1 71 ? 3.843 10.480 11.028 1.00 90.69 71 ASN A N 1
ATOM 571 C CA . ASN A 1 71 ? 4.899 9.491 10.890 1.00 90.69 71 ASN A CA 1
ATOM 572 C C . ASN A 1 71 ? 5.879 9.561 12.062 1.00 90.69 71 ASN A C 1
ATOM 574 O O . ASN A 1 71 ? 6.215 10.642 12.540 1.00 90.69 71 ASN A O 1
ATOM 578 N N . THR A 1 72 ? 6.318 8.393 12.513 1.00 88.50 72 THR A N 1
ATOM 579 C CA . THR A 1 72 ? 7.486 8.199 13.381 1.00 88.50 72 THR A CA 1
ATOM 580 C C . THR A 1 72 ? 8.620 7.605 12.540 1.00 88.50 72 THR A C 1
ATOM 582 O O . THR A 1 72 ? 8.507 7.523 11.314 1.00 88.50 72 THR A O 1
ATOM 585 N N . SER A 1 73 ? 9.721 7.194 13.170 1.00 82.06 73 SER A N 1
ATOM 586 C CA . SER A 1 73 ? 10.815 6.491 12.487 1.00 82.06 73 SER A CA 1
ATOM 587 C C . SER A 1 73 ? 10.381 5.156 11.864 1.00 82.06 73 SER A C 1
ATOM 589 O O . SER A 1 73 ? 10.945 4.744 10.855 1.00 82.06 73 SER A O 1
ATOM 591 N N . ASP A 1 74 ? 9.372 4.495 12.430 1.00 90.31 74 ASP A N 1
ATOM 592 C CA . ASP A 1 74 ? 8.983 3.117 12.118 1.00 90.31 74 ASP A CA 1
ATOM 593 C C . ASP A 1 74 ? 7.505 2.953 11.730 1.00 90.31 74 ASP A C 1
ATOM 595 O O . ASP A 1 74 ? 7.062 1.844 11.438 1.00 90.31 74 ASP A O 1
ATOM 599 N N . GLN A 1 75 ? 6.704 4.019 11.728 1.00 93.38 75 GLN A N 1
ATOM 600 C CA . GLN A 1 75 ? 5.260 3.898 11.547 1.00 93.38 75 GLN A CA 1
ATOM 601 C C . GLN A 1 75 ? 4.659 5.085 10.794 1.00 93.38 75 GLN A C 1
ATOM 603 O O . GLN A 1 75 ? 5.007 6.239 11.027 1.00 93.38 75 GLN A O 1
ATOM 608 N N . TYR A 1 76 ? 3.667 4.792 9.953 1.00 95.19 76 TYR A N 1
ATOM 609 C CA . TYR A 1 76 ? 2.745 5.763 9.374 1.00 95.19 76 TYR A CA 1
ATOM 610 C C . TYR A 1 76 ? 1.331 5.557 9.919 1.00 95.19 76 TYR A C 1
ATOM 612 O O . TYR A 1 76 ? 0.797 4.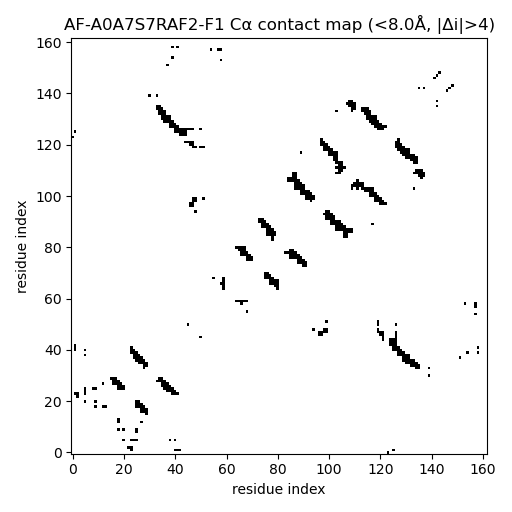446 9.942 1.00 95.19 76 TYR A O 1
ATOM 620 N N . GLN A 1 77 ? 0.692 6.649 10.328 1.00 95.81 77 GLN A N 1
ATOM 621 C CA . GLN A 1 77 ? -0.719 6.693 10.693 1.00 95.81 77 GLN A CA 1
ATOM 622 C C . GLN A 1 77 ? -1.451 7.645 9.757 1.00 95.81 77 GLN A C 1
ATOM 624 O O . GLN A 1 77 ? -1.134 8.834 9.695 1.00 95.81 77 GLN A O 1
ATOM 629 N N . LEU A 1 78 ? -2.439 7.118 9.042 1.00 95.12 78 LEU A N 1
ATOM 630 C CA . LEU A 1 78 ? -3.320 7.895 8.183 1.00 95.12 78 LEU A CA 1
ATOM 631 C C . LEU A 1 78 ? -4.623 8.123 8.939 1.00 95.12 78 LEU A C 1
ATOM 633 O O . LEU A 1 78 ? -5.278 7.160 9.336 1.00 95.12 78 LEU A O 1
ATOM 637 N N . SER A 1 79 ? -5.027 9.376 9.098 1.00 94.06 79 SER A N 1
ATOM 638 C CA . SER A 1 79 ? -6.236 9.767 9.828 1.00 94.06 79 SER A CA 1
ATOM 639 C C . SER A 1 79 ? -7.016 10.796 9.024 1.00 94.06 79 SER A C 1
ATOM 641 O O . SER A 1 79 ? -6.426 11.587 8.291 1.00 94.06 79 SER A O 1
ATOM 643 N N . PHE A 1 80 ? -8.336 10.853 9.191 1.00 90.94 80 PHE A N 1
ATOM 644 C CA . PHE A 1 80 ? -9.055 12.066 8.802 1.00 90.94 80 PHE A CA 1
ATOM 645 C C . PHE A 1 80 ? -8.656 13.208 9.740 1.00 90.94 80 PHE A C 1
ATOM 647 O O . PHE A 1 80 ? -8.501 12.981 10.938 1.00 90.94 80 PHE A O 1
ATOM 654 N N . PHE A 1 81 ? -8.531 14.432 9.222 1.00 86.06 81 PHE A N 1
ATOM 655 C CA . PHE A 1 81 ? -8.145 15.611 10.014 1.00 86.06 81 PHE A CA 1
ATOM 656 C C . PHE A 1 81 ? -9.007 15.814 11.277 1.00 86.06 81 PHE A C 1
ATOM 658 O O . PHE A 1 81 ? -8.498 16.276 12.294 1.00 86.06 81 PHE A O 1
ATOM 665 N N . PHE A 1 82 ? -10.284 15.421 11.231 1.00 85.38 82 PHE A N 1
ATOM 666 C CA . PHE A 1 82 ? -11.240 15.562 12.333 1.00 85.38 82 PHE A CA 1
ATOM 667 C C . PHE A 1 82 ? -11.405 14.304 13.211 1.00 85.38 82 PHE A C 1
ATOM 669 O O . PHE A 1 82 ? -12.097 14.366 14.226 1.00 85.38 82 PHE A O 1
ATOM 676 N N . LEU A 1 83 ? -10.792 13.161 12.867 1.00 87.44 83 LEU A N 1
ATOM 677 C CA . LEU A 1 83 ? -10.867 11.945 13.689 1.00 87.44 83 LEU A CA 1
ATOM 678 C C . LEU A 1 83 ? -9.616 11.748 14.545 1.00 87.44 83 LEU A C 1
ATOM 680 O O . LEU A 1 83 ? -8.489 11.820 14.066 1.00 87.44 83 LEU A O 1
ATOM 684 N N . LYS A 1 84 ? -9.838 11.373 15.811 1.00 86.19 84 LYS A N 1
ATOM 685 C CA . LYS A 1 84 ? -8.767 10.992 16.746 1.00 86.19 84 LYS A CA 1
ATOM 686 C C . LYS A 1 84 ? -8.176 9.608 16.451 1.00 86.19 84 LYS A C 1
ATOM 688 O O . LYS A 1 84 ? -7.005 9.375 16.722 1.00 86.19 84 LYS A O 1
ATOM 693 N N . LYS A 1 85 ? -8.984 8.677 15.929 1.00 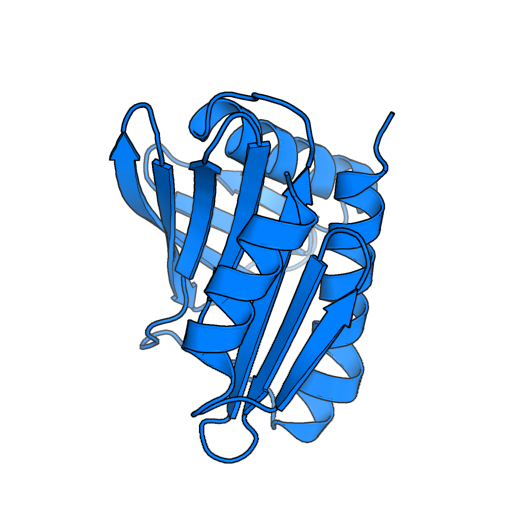91.44 85 LYS A N 1
ATOM 694 C CA . LYS A 1 85 ? -8.551 7.304 15.621 1.00 91.44 85 LYS A CA 1
ATOM 695 C C . LYS A 1 85 ? -8.022 7.213 14.181 1.00 91.44 85 LYS A C 1
ATOM 697 O O . LYS A 1 85 ? -8.683 7.740 13.283 1.00 91.44 85 LYS A O 1
ATOM 702 N N . PRO A 1 86 ? -6.894 6.520 13.939 1.00 94.31 86 PRO A N 1
ATOM 703 C CA . PRO A 1 86 ? -6.348 6.366 12.597 1.00 94.31 86 PRO A CA 1
ATOM 704 C C . PRO A 1 86 ? -7.239 5.474 11.724 1.00 94.31 86 PRO A C 1
ATOM 706 O O . PRO A 1 86 ? -7.769 4.452 12.165 1.00 94.31 86 PRO A O 1
ATOM 709 N N . LEU A 1 87 ? -7.373 5.849 10.456 1.00 93.94 87 LEU A N 1
ATOM 710 C CA . LEU A 1 87 ? -8.012 5.054 9.409 1.00 93.94 87 LEU A CA 1
ATOM 711 C C . LEU A 1 87 ? -7.181 3.825 9.063 1.00 93.94 87 LEU A C 1
ATOM 713 O O . LEU A 1 87 ? -7.730 2.735 8.909 1.00 93.94 87 LEU A O 1
ATOM 717 N N . LEU A 1 88 ? -5.869 4.017 8.961 1.00 95.50 88 LEU A N 1
ATOM 718 C CA . LEU A 1 88 ? -4.914 2.983 8.608 1.00 95.50 88 LEU A CA 1
ATOM 719 C C . LEU A 1 88 ? -3.619 3.209 9.382 1.00 95.50 88 LEU A C 1
ATOM 721 O O . LEU A 1 88 ? -3.132 4.337 9.478 1.00 95.50 88 LEU A O 1
ATOM 725 N N . VAL A 1 89 ? -3.067 2.126 9.909 1.00 96.31 89 VAL A N 1
ATOM 726 C CA . VAL A 1 89 ? -1.760 2.099 10.554 1.00 96.31 89 VAL A CA 1
ATOM 727 C C . VAL A 1 89 ? -0.847 1.180 9.759 1.00 96.31 89 VAL A C 1
ATOM 729 O O . VAL A 1 89 ? -1.193 0.030 9.497 1.00 96.31 89 VAL A O 1
ATOM 732 N N . LEU A 1 90 ? 0.318 1.693 9.387 1.00 97.19 90 LEU A N 1
ATOM 733 C CA . LEU A 1 90 ? 1.353 0.991 8.641 1.00 97.19 90 LEU A CA 1
ATOM 734 C C . LEU A 1 90 ? 2.627 0.976 9.482 1.00 97.19 90 LEU A C 1
ATOM 736 O O . LEU A 1 90 ? 3.095 2.041 9.871 1.00 97.19 90 LEU A O 1
ATOM 740 N N . LYS A 1 91 ? 3.180 -0.201 9.768 1.00 96.50 91 LYS A N 1
ATOM 741 C CA . LYS A 1 91 ? 4.429 -0.355 10.530 1.00 96.50 91 LYS A CA 1
ATOM 742 C C . LYS A 1 91 ? 5.536 -0.857 9.624 1.00 96.50 91 LYS A C 1
ATOM 744 O O . LYS A 1 91 ? 5.301 -1.779 8.850 1.00 96.50 91 LYS A O 1
ATOM 749 N N . LEU A 1 92 ? 6.715 -0.260 9.713 1.00 96.62 92 LEU A N 1
ATOM 750 C CA . LEU A 1 92 ? 7.888 -0.682 8.968 1.00 96.62 92 LEU A CA 1
ATOM 751 C C . LEU A 1 92 ? 8.214 -2.128 9.345 1.00 96.62 92 LEU A C 1
ATOM 753 O O . LEU A 1 92 ? 8.304 -2.468 10.522 1.00 96.62 92 LEU A O 1
ATOM 757 N N . GLN A 1 93 ? 8.330 -2.977 8.333 1.00 95.25 93 GLN A N 1
ATOM 758 C CA . GLN A 1 93 ? 8.677 -4.384 8.491 1.00 95.25 93 GLN A CA 1
ATOM 759 C C . GLN A 1 93 ? 10.056 -4.672 7.899 1.00 95.25 93 GLN A C 1
ATOM 761 O O . GLN A 1 93 ? 10.794 -5.481 8.448 1.00 95.25 93 GLN A O 1
ATOM 766 N N . GLU A 1 94 ? 10.400 -4.017 6.791 1.00 94.75 94 GLU A N 1
ATOM 767 C CA . GLU A 1 94 ? 11.656 -4.238 6.080 1.00 94.75 94 GLU A CA 1
ATOM 768 C C . GLU A 1 94 ? 12.076 -2.962 5.350 1.00 94.75 94 GLU A C 1
ATOM 770 O O . GLU A 1 94 ? 11.225 -2.227 4.838 1.00 94.75 94 GLU A O 1
ATOM 775 N N . HIS A 1 95 ? 13.379 -2.698 5.317 1.00 94.50 95 HIS A N 1
ATOM 776 C CA . HIS A 1 95 ? 13.962 -1.545 4.646 1.00 94.50 95 HIS A CA 1
ATOM 777 C C . HIS A 1 95 ? 15.391 -1.862 4.209 1.00 94.50 95 HIS A C 1
ATOM 779 O O . HIS A 1 95 ? 16.251 -2.116 5.049 1.00 94.50 95 HIS A O 1
ATOM 785 N N . ASP A 1 96 ? 15.622 -1.796 2.903 1.00 93.62 96 ASP A N 1
ATOM 786 C CA . ASP A 1 96 ? 16.928 -1.829 2.257 1.00 93.62 96 ASP A CA 1
ATOM 787 C C . ASP A 1 96 ? 16.933 -0.924 1.002 1.00 93.62 96 ASP A C 1
ATOM 789 O O . ASP A 1 96 ? 15.949 -0.242 0.688 1.00 93.62 96 ASP A O 1
ATOM 793 N N . ASP A 1 97 ? 18.044 -0.924 0.263 1.00 92.25 97 ASP A N 1
ATOM 794 C CA . ASP A 1 97 ? 18.230 -0.098 -0.937 1.00 92.25 97 ASP A CA 1
ATOM 795 C C . ASP A 1 97 ? 17.286 -0.455 -2.101 1.00 92.25 97 ASP A C 1
ATOM 797 O O . ASP A 1 97 ? 17.095 0.338 -3.032 1.00 92.25 97 ASP A O 1
ATOM 801 N N . GLN A 1 98 ? 16.703 -1.652 -2.097 1.00 94.00 98 GLN A N 1
ATOM 802 C CA . GLN A 1 98 ? 15.835 -2.180 -3.150 1.00 94.00 98 GLN A CA 1
ATOM 803 C C . GLN A 1 98 ? 14.361 -2.209 -2.752 1.00 94.00 98 GLN A C 1
ATOM 805 O O . GLN A 1 98 ? 13.507 -2.183 -3.642 1.00 94.00 98 GLN A O 1
ATOM 810 N N . LYS A 1 99 ? 14.039 -2.189 -1.455 1.00 96.44 99 LYS A N 1
ATOM 811 C CA . LYS A 1 99 ? 12.680 -2.343 -0.943 1.00 96.44 99 LYS A CA 1
ATOM 812 C C . LYS A 1 99 ? 12.463 -1.644 0.399 1.00 96.44 99 LYS A C 1
ATOM 814 O O . LYS A 1 99 ? 13.250 -1.741 1.330 1.00 96.44 99 LYS A O 1
ATOM 819 N N . VAL A 1 100 ? 11.293 -1.032 0.531 1.00 97.50 100 VAL A N 1
ATOM 820 C CA . VAL A 1 100 ? 10.700 -0.613 1.801 1.00 97.50 100 VAL A CA 1
ATOM 821 C C . VAL A 1 100 ? 9.322 -1.245 1.914 1.00 97.50 100 VAL A C 1
ATOM 823 O O . VAL A 1 100 ? 8.456 -1.020 1.069 1.00 97.50 100 VAL A O 1
ATOM 826 N N . GLN A 1 101 ? 9.104 -2.024 2.965 1.00 97.94 101 GLN A N 1
ATOM 827 C CA . GLN A 1 101 ? 7.852 -2.724 3.211 1.00 97.94 101 GLN A CA 1
ATOM 828 C C . GLN A 1 101 ? 7.234 -2.282 4.529 1.00 97.94 101 GLN A C 1
ATOM 830 O O . GLN A 1 101 ? 7.860 -2.358 5.588 1.00 97.94 101 GLN A O 1
ATOM 835 N N . TYR A 1 102 ? 5.958 -1.913 4.471 1.00 97.50 102 TYR A N 1
ATOM 836 C CA . TYR A 1 102 ? 5.144 -1.673 5.650 1.00 97.50 102 TYR A CA 1
ATOM 837 C C . TYR A 1 102 ? 4.097 -2.770 5.813 1.00 97.50 102 TYR A C 1
ATOM 839 O O . TYR A 1 102 ? 3.359 -3.080 4.880 1.00 97.50 102 TYR A O 1
ATOM 847 N N . ARG A 1 103 ? 3.962 -3.319 7.016 1.00 97.38 103 ARG A N 1
ATOM 848 C CA . ARG A 1 103 ? 2.825 -4.158 7.390 1.00 97.38 103 ARG A CA 1
ATOM 849 C C . ARG A 1 103 ? 1.614 -3.293 7.710 1.00 97.38 103 ARG A C 1
ATOM 851 O O . ARG A 1 103 ? 1.721 -2.315 8.452 1.00 97.38 103 ARG A O 1
ATOM 858 N N . VAL A 1 104 ? 0.442 -3.698 7.238 1.00 96.75 104 VAL A N 1
ATOM 859 C CA . VAL A 1 104 ? -0.836 -3.134 7.675 1.00 96.75 104 VAL A CA 1
ATOM 860 C C . VAL A 1 104 ? -1.142 -3.630 9.087 1.00 96.75 104 VAL A C 1
ATOM 862 O O . VAL A 1 104 ? -1.471 -4.794 9.292 1.00 96.75 104 VAL A O 1
ATOM 865 N N . ALA A 1 105 ? -1.036 -2.732 10.063 1.00 95.00 105 ALA A N 1
ATOM 866 C CA . ALA A 1 105 ? -1.172 -3.030 11.489 1.00 95.00 105 ALA A CA 1
ATOM 867 C C . ALA A 1 105 ? -2.562 -2.684 12.062 1.00 95.00 105 ALA A C 1
ATOM 869 O O . ALA A 1 105 ? -2.769 -2.756 13.272 1.00 95.00 105 ALA A O 1
ATOM 870 N N . GLY A 1 106 ? -3.517 -2.282 11.216 1.00 94.19 106 GLY A N 1
ATOM 871 C CA . GLY A 1 106 ? -4.907 -2.019 11.602 1.00 94.19 106 GLY A CA 1
ATOM 872 C C . GLY A 1 106 ? -5.369 -0.592 11.317 1.00 94.19 106 GLY A C 1
ATOM 873 O O . GLY A 1 106 ? -4.938 0.034 10.350 1.00 94.19 106 GLY A O 1
ATOM 874 N N . GLY A 1 107 ? -6.284 -0.091 12.148 1.00 92.81 107 GLY A N 1
ATOM 875 C CA . GLY A 1 107 ? -7.005 1.169 11.950 1.00 92.81 107 GLY A CA 1
ATOM 876 C C . GLY A 1 107 ? -8.501 0.943 11.718 1.00 92.81 107 GLY A C 1
ATOM 877 O O . GLY A 1 107 ? -8.998 -0.182 11.766 1.00 92.81 107 GLY A O 1
ATOM 878 N N . LEU A 1 108 ? -9.257 2.014 11.486 1.00 93.00 108 LEU A N 1
ATOM 879 C CA . LEU A 1 108 ? -10.705 1.910 11.260 1.00 93.00 108 LEU A CA 1
ATOM 880 C C . LEU A 1 108 ? -11.069 1.185 9.953 1.00 93.00 108 LEU A C 1
ATOM 882 O O . LEU A 1 108 ? -12.157 0.621 9.860 1.00 93.00 108 LEU A O 1
ATOM 886 N N . LEU A 1 109 ? -10.184 1.181 8.952 1.00 91.69 109 LEU A N 1
ATOM 887 C CA . LEU A 1 109 ? -10.450 0.587 7.636 1.00 91.69 109 LEU A CA 1
ATOM 888 C C . LEU A 1 109 ? -9.900 -0.836 7.485 1.00 91.69 109 LEU A C 1
ATOM 890 O O . LEU A 1 109 ? -10.305 -1.542 6.561 1.00 91.69 109 LEU A O 1
ATOM 894 N N . ALA A 1 110 ? -9.022 -1.274 8.388 1.00 92.12 110 ALA A N 1
ATOM 895 C CA . ALA A 1 110 ? -8.235 -2.491 8.234 1.00 92.12 110 ALA A CA 1
ATOM 896 C C . ALA A 1 110 ? -8.277 -3.350 9.507 1.00 92.12 110 ALA A C 1
ATOM 898 O O . ALA A 1 110 ? -8.348 -2.830 10.621 1.00 92.12 110 ALA A O 1
ATOM 899 N N . LYS A 1 111 ? -8.240 -4.677 9.364 1.00 87.81 111 LYS A N 1
ATOM 900 C CA . LYS A 1 111 ? -8.115 -5.581 10.522 1.00 87.81 111 LYS A CA 1
ATOM 901 C C . LYS A 1 111 ? -6.712 -5.476 11.139 1.00 87.81 111 LYS A C 1
ATOM 903 O O . LYS A 1 111 ? -5.756 -5.215 10.416 1.00 87.81 111 LYS A O 1
ATOM 908 N N . THR A 1 112 ? -6.591 -5.659 12.453 1.00 83.31 112 THR A N 1
ATOM 909 C CA . THR A 1 112 ? -5.308 -5.544 13.179 1.00 83.31 112 THR A CA 1
ATOM 910 C C . THR A 1 112 ? -4.382 -6.728 12.894 1.00 83.31 112 THR A C 1
ATOM 912 O O . THR A 1 112 ? -3.202 -6.546 12.619 1.00 83.31 112 THR A O 1
ATOM 915 N N . GLU A 1 113 ? -4.932 -7.940 12.898 1.00 82.31 113 GLU A N 1
ATOM 916 C CA . GLU A 1 113 ? -4.208 -9.174 12.596 1.00 82.31 113 GLU A CA 1
ATOM 917 C C . GLU A 1 113 ? -4.470 -9.555 11.143 1.00 82.31 113 GLU A C 1
ATOM 919 O O . GLU A 1 113 ? -5.431 -10.246 10.812 1.00 82.31 113 GLU A O 1
ATOM 924 N N . GLN A 1 114 ? -3.648 -9.009 10.252 1.00 90.00 114 GLN A N 1
ATOM 925 C CA . GLN A 1 114 ? -3.669 -9.361 8.840 1.00 90.00 114 GLN A CA 1
ATOM 926 C C . GLN A 1 114 ? -2.256 -9.498 8.277 1.00 90.00 114 GLN A C 1
ATOM 928 O O . GLN A 1 114 ? -1.282 -9.013 8.862 1.00 90.00 114 GLN A O 1
ATOM 933 N N . GLU A 1 115 ? -2.186 -10.139 7.117 1.00 92.44 115 GLU A N 1
ATOM 934 C CA . GLU A 1 115 ? -0.972 -10.332 6.314 1.00 92.44 115 GLU A CA 1
ATOM 935 C C . GLU A 1 115 ? -0.781 -9.225 5.267 1.00 92.44 115 GLU A C 1
ATOM 937 O O . GLU A 1 115 ? 0.122 -9.298 4.441 1.00 92.44 115 GLU A O 1
ATOM 942 N N . GLY A 1 116 ? -1.642 -8.203 5.282 1.00 95.75 116 GLY A N 1
ATOM 943 C CA . GLY A 1 116 ? -1.593 -7.118 4.316 1.00 95.75 116 GLY A CA 1
ATOM 944 C C . GLY A 1 116 ? -0.295 -6.320 4.413 1.00 95.75 116 GLY A C 1
ATOM 945 O O . GLY A 1 116 ? 0.094 -5.893 5.504 1.00 95.75 116 GLY A O 1
ATOM 946 N N . THR A 1 117 ? 0.344 -6.071 3.276 1.00 97.44 117 THR A N 1
ATOM 947 C CA . THR A 1 117 ? 1.573 -5.276 3.175 1.00 97.44 117 THR A CA 1
ATOM 948 C C . THR A 1 117 ? 1.404 -4.150 2.173 1.00 97.44 117 THR A C 1
ATOM 950 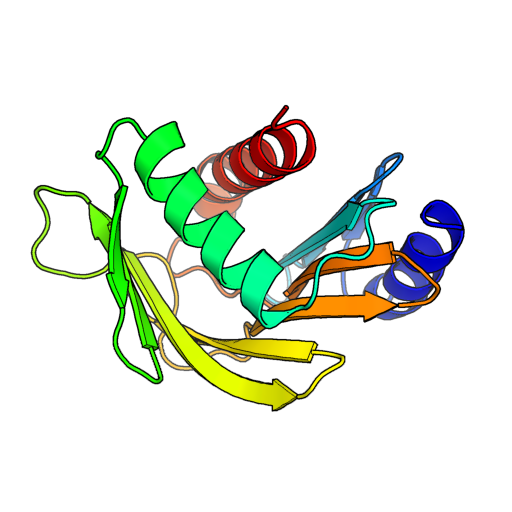O O . THR A 1 117 ? 0.637 -4.247 1.217 1.00 97.4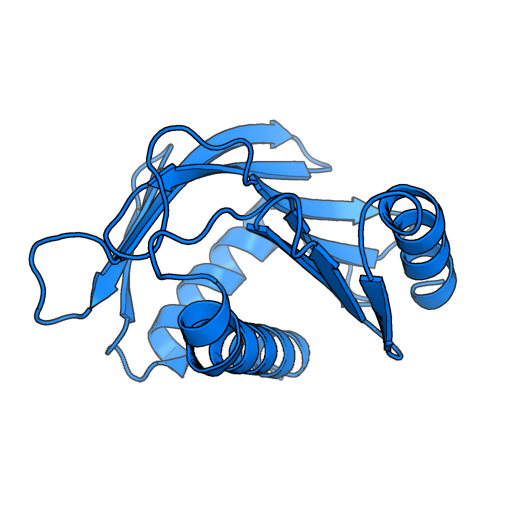4 117 THR A O 1
ATOM 953 N N . PHE A 1 118 ? 2.122 -3.058 2.407 1.00 97.88 118 PHE A N 1
ATOM 954 C CA . PHE A 1 118 ? 2.256 -1.950 1.484 1.00 97.88 118 PHE A CA 1
ATOM 955 C C . PHE A 1 118 ? 3.739 -1.712 1.221 1.00 97.88 118 PHE A C 1
ATOM 957 O O . PHE A 1 118 ? 4.472 -1.245 2.094 1.00 97.88 118 PHE A O 1
ATOM 964 N N . THR A 1 119 ? 4.174 -2.095 0.030 1.00 98.25 119 THR A N 1
ATOM 965 C CA . THR A 1 119 ? 5.578 -2.240 -0.335 1.00 98.25 119 THR A CA 1
ATOM 966 C C . THR A 1 119 ? 5.927 -1.302 -1.477 1.00 98.25 119 THR A C 1
ATOM 968 O O . THR A 1 119 ? 5.189 -1.174 -2.453 1.00 98.25 119 THR A O 1
ATOM 971 N N . PHE A 1 120 ? 7.088 -0.678 -1.359 1.00 97.81 120 PHE A N 1
ATOM 972 C CA . PHE A 1 120 ? 7.728 0.157 -2.361 1.00 97.81 120 PHE A CA 1
ATOM 973 C C . PHE A 1 120 ? 9.043 -0.516 -2.717 1.00 97.81 120 PHE A C 1
ATOM 975 O O . PHE A 1 120 ? 9.820 -0.821 -1.819 1.00 97.81 120 PHE A O 1
ATOM 982 N N . PHE A 1 121 ? 9.305 -0.791 -3.987 1.00 96.56 121 PHE A N 1
ATOM 983 C CA . PHE A 1 121 ? 10.550 -1.451 -4.379 1.00 96.56 121 PHE A CA 1
ATOM 984 C C . PHE A 1 121 ? 10.945 -1.121 -5.810 1.00 96.56 121 PHE A C 1
ATOM 986 O O . PHE A 1 121 ? 10.132 -0.632 -6.598 1.00 96.56 121 PHE A O 1
ATOM 993 N N . ARG A 1 122 ? 12.208 -1.387 -6.140 1.00 94.81 122 ARG A N 1
ATOM 994 C CA . ARG A 1 122 ? 12.732 -1.296 -7.502 1.00 94.81 122 ARG A CA 1
ATOM 995 C C . ARG A 1 122 ? 12.865 -2.690 -8.096 1.00 94.81 122 ARG A C 1
ATOM 997 O O . ARG A 1 122 ? 13.252 -3.636 -7.419 1.00 94.81 122 ARG A O 1
ATOM 1004 N N . CYS A 1 123 ? 12.527 -2.824 -9.371 1.00 91.31 123 CYS A N 1
ATOM 1005 C CA . CYS A 1 123 ? 12.709 -4.068 -10.104 1.00 91.31 123 CYS A CA 1
ATOM 1006 C C . CYS A 1 123 ? 12.938 -3.767 -11.584 1.00 91.31 123 CYS A C 1
ATOM 1008 O O . CYS A 1 123 ? 12.105 -3.117 -12.217 1.00 91.31 123 CYS A O 1
ATOM 1010 N N . ASN A 1 124 ? 14.061 -4.241 -12.132 1.00 88.50 124 ASN A N 1
ATOM 1011 C CA . ASN A 1 124 ? 14.416 -4.117 -13.551 1.00 88.50 124 ASN A CA 1
ATOM 1012 C C . ASN A 1 124 ? 14.230 -2.690 -14.093 1.00 88.50 124 ASN A C 1
ATOM 1014 O O . ASN A 1 124 ? 13.509 -2.497 -15.066 1.00 88.50 124 ASN A O 1
ATOM 1018 N N . GLY A 1 125 ? 14.780 -1.687 -13.407 1.00 89.31 125 GLY A N 1
ATOM 1019 C CA . GLY A 1 125 ? 14.665 -0.279 -13.803 1.00 89.31 125 GLY A CA 1
ATOM 1020 C C . GLY A 1 125 ? 13.251 0.313 -13.738 1.00 89.31 125 GLY A C 1
ATOM 1021 O O . GLY A 1 125 ? 12.926 1.241 -14.467 1.00 89.31 125 GLY A O 1
ATOM 1022 N N . ASN A 1 126 ? 12.364 -0.259 -12.918 1.00 92.81 126 ASN A N 1
ATOM 1023 C CA . ASN A 1 126 ? 11.033 0.285 -12.651 1.00 92.81 126 ASN A CA 1
ATOM 1024 C C . ASN A 1 126 ? 10.817 0.427 -11.142 1.00 92.81 126 ASN A C 1
ATOM 1026 O O . ASN A 1 126 ? 11.172 -0.463 -10.364 1.00 92.81 126 ASN A O 1
ATOM 1030 N N . SER A 1 127 ? 10.149 1.499 -10.736 1.00 95.50 127 SER A N 1
ATOM 1031 C CA . SER A 1 127 ? 9.575 1.669 -9.408 1.00 95.50 127 SER A CA 1
ATOM 1032 C C . SER A 1 127 ? 8.229 0.954 -9.330 1.00 95.50 127 SER A C 1
ATOM 1034 O O . SER A 1 127 ? 7.357 1.123 -10.187 1.00 95.50 127 SER A O 1
ATOM 1036 N N . VAL A 1 128 ? 8.027 0.187 -8.263 1.00 96.69 128 VAL A N 1
ATOM 1037 C CA . VAL A 1 128 ? 6.796 -0.560 -8.013 1.00 96.69 128 VAL A CA 1
ATOM 1038 C C . VAL A 1 128 ? 6.219 -0.173 -6.659 1.00 96.69 128 VAL A C 1
ATOM 1040 O O . VAL A 1 128 ? 6.938 -0.072 -5.664 1.00 96.69 128 VAL A O 1
ATOM 1043 N N . ILE A 1 129 ? 4.902 0.030 -6.629 1.00 97.62 129 ILE A N 1
ATOM 1044 C CA . ILE A 1 129 ? 4.120 0.163 -5.398 1.00 97.62 129 ILE A CA 1
ATOM 1045 C C . ILE A 1 129 ? 3.116 -0.977 -5.370 1.00 97.62 129 ILE A C 1
ATOM 1047 O O . ILE A 1 129 ? 2.361 -1.156 -6.325 1.00 97.62 129 ILE A O 1
ATOM 1051 N N . ALA A 1 130 ? 3.111 -1.743 -4.288 1.00 97.62 130 ALA A N 1
ATOM 1052 C CA . ALA A 1 130 ? 2.264 -2.909 -4.131 1.00 97.62 130 ALA A CA 1
ATOM 1053 C C . ALA A 1 130 ? 1.550 -2.872 -2.781 1.00 97.62 130 ALA A C 1
ATOM 1055 O O . ALA A 1 130 ? 2.179 -2.899 -1.731 1.00 97.62 130 ALA A O 1
ATOM 1056 N N . LEU A 1 131 ? 0.223 -2.834 -2.812 1.00 97.62 131 LEU A N 1
ATOM 1057 C CA . LEU A 1 131 ? -0.614 -3.280 -1.708 1.00 97.62 131 LEU A CA 1
ATOM 1058 C C . LEU A 1 131 ? -0.912 -4.762 -1.949 1.00 97.62 131 LEU A C 1
ATOM 1060 O O . LEU A 1 131 ? -1.592 -5.089 -2.920 1.00 97.62 131 LEU A O 1
ATOM 1064 N N . GLU A 1 132 ? -0.419 -5.654 -1.100 1.00 96.56 132 GLU A N 1
ATOM 1065 C CA . GLU A 1 132 ? -0.673 -7.096 -1.197 1.00 96.56 132 GLU A CA 1
ATOM 1066 C C . GLU A 1 132 ? -1.511 -7.566 -0.003 1.00 96.56 132 GLU A C 1
ATOM 1068 O O . GLU A 1 132 ? -1.379 -7.051 1.104 1.00 96.56 132 GLU A O 1
ATOM 1073 N N . HIS A 1 133 ? -2.398 -8.538 -0.237 1.00 94.88 133 HIS A N 1
ATOM 1074 C CA . HIS A 1 133 ? -3.167 -9.256 0.790 1.00 94.88 133 HIS A CA 1
ATOM 1075 C C . HIS A 1 133 ? -3.949 -8.368 1.781 1.00 94.88 133 HIS A C 1
ATOM 1077 O O . HIS A 1 133 ? -4.163 -8.741 2.939 1.00 94.88 133 HIS A O 1
ATOM 1083 N N . PHE A 1 134 ? -4.424 -7.200 1.338 1.00 96.06 134 PHE A N 1
ATOM 1084 C CA . PHE A 1 134 ? -5.153 -6.271 2.198 1.00 96.06 134 PHE A CA 1
ATOM 1085 C C . PHE A 1 134 ? -6.505 -6.848 2.622 1.00 96.06 134 PHE A C 1
ATOM 1087 O O . PHE A 1 134 ? -7.348 -7.170 1.780 1.00 96.06 134 PHE A O 1
ATOM 1094 N N . HIS A 1 135 ? -6.717 -6.931 3.934 1.00 94.75 135 HIS A N 1
ATOM 1095 C CA . HIS A 1 135 ? -7.955 -7.376 4.560 1.00 94.75 135 HIS A CA 1
ATOM 1096 C C . HIS A 1 135 ? -8.732 -6.177 5.124 1.00 94.75 135 HIS A C 1
ATOM 1098 O O . HIS A 1 135 ? -8.372 -5.629 6.181 1.00 94.75 135 HIS A O 1
ATOM 1104 N N . PRO A 1 136 ? -9.831 -5.772 4.467 1.00 93.50 136 PRO A N 1
ATOM 1105 C CA . PRO A 1 136 ? -10.648 -4.677 4.950 1.00 93.50 136 PRO A CA 1
ATOM 1106 C C . PRO A 1 136 ? -11.410 -5.058 6.218 1.00 93.50 136 PRO A C 1
ATOM 1108 O O . PRO A 1 136 ? -11.760 -6.218 6.458 1.00 93.50 136 PRO A O 1
ATOM 1111 N N . ARG A 1 137 ? -11.720 -4.043 7.027 1.00 93.50 137 ARG A N 1
ATOM 1112 C CA . ARG A 1 137 ? -12.621 -4.187 8.178 1.00 93.50 137 ARG A CA 1
ATOM 1113 C C . ARG A 1 137 ? -14.098 -4.182 7.764 1.00 93.50 137 ARG A C 1
ATOM 1115 O O . ARG A 1 137 ? -14.921 -4.774 8.456 1.00 93.50 137 ARG A O 1
ATOM 1122 N N . LEU A 1 138 ? -14.432 -3.525 6.651 1.00 92.88 138 LEU A N 1
ATOM 1123 C CA . LEU A 1 138 ? -15.799 -3.468 6.125 1.00 92.88 138 LEU A CA 1
ATOM 1124 C C . LEU A 1 138 ? -16.251 -4.829 5.566 1.00 92.88 138 LEU A C 1
ATOM 1126 O O . LEU A 1 138 ? -15.418 -5.592 5.067 1.00 92.88 138 LEU A O 1
ATOM 1130 N N . PRO A 1 139 ? -17.569 -5.119 5.571 1.00 93.62 139 PRO A N 1
ATOM 1131 C CA . PRO A 1 139 ? -18.125 -6.221 4.796 1.00 93.62 139 PRO A CA 1
ATOM 1132 C C . PRO A 1 139 ? -17.661 -6.154 3.338 1.00 93.62 139 PRO A C 1
ATOM 1134 O O . PRO A 1 139 ? -17.589 -5.078 2.746 1.00 93.62 139 PRO A O 1
ATOM 1137 N N . TRP A 1 140 ? -17.366 -7.313 2.751 1.00 93.44 140 TRP A N 1
ATOM 1138 C CA . TRP A 1 140 ? -16.656 -7.407 1.471 1.00 93.44 140 TRP A CA 1
ATOM 1139 C C . TRP A 1 140 ? -17.306 -6.612 0.325 1.00 93.44 140 TRP A C 1
ATOM 1141 O O . TRP A 1 140 ? -16.617 -5.908 -0.406 1.00 93.44 140 TRP A O 1
ATOM 1151 N N . LEU A 1 141 ? -18.634 -6.665 0.196 1.00 93.00 141 LEU A N 1
ATOM 1152 C CA . LEU A 1 141 ? -19.352 -5.913 -0.840 1.00 93.00 141 LEU A CA 1
ATOM 1153 C C . LEU A 1 141 ? -19.222 -4.397 -0.650 1.00 93.00 141 LEU A C 1
ATOM 1155 O O . LEU A 1 141 ? -18.970 -3.673 -1.609 1.00 93.00 141 LEU A O 1
ATOM 1159 N N . LEU A 1 142 ? -19.331 -3.923 0.593 1.00 92.94 142 LEU A N 1
ATOM 1160 C CA . LEU A 1 142 ? -19.197 -2.503 0.902 1.00 92.94 142 LEU A CA 1
ATOM 1161 C C . LEU A 1 142 ? -17.769 -2.015 0.649 1.00 92.94 142 LEU A C 1
ATOM 1163 O O . LEU A 1 142 ? -17.574 -0.909 0.152 1.00 92.94 142 LEU A O 1
ATOM 1167 N N . TYR A 1 143 ? -16.771 -2.852 0.939 1.00 93.62 143 TYR A N 1
ATOM 1168 C CA . TYR A 1 143 ? -15.381 -2.574 0.592 1.00 93.62 143 TYR A CA 1
ATOM 1169 C C . TYR A 1 143 ? -15.194 -2.380 -0.921 1.00 93.62 143 TYR A C 1
ATOM 1171 O O . TYR A 1 143 ? -14.623 -1.369 -1.337 1.00 93.62 143 TYR A O 1
ATOM 1179 N N . LEU A 1 144 ? -15.713 -3.309 -1.733 1.00 92.06 144 LEU A N 1
ATOM 1180 C CA . LEU A 1 144 ? -15.622 -3.237 -3.195 1.00 92.06 144 LEU A CA 1
ATOM 1181 C C . LEU A 1 144 ? -16.349 -2.018 -3.775 1.00 92.06 144 LEU A C 1
ATOM 1183 O O . LEU A 1 144 ? -15.900 -1.471 -4.774 1.00 92.06 144 LEU A O 1
ATOM 1187 N N . ALA A 1 145 ? -17.436 -1.569 -3.146 1.00 92.06 145 ALA A N 1
ATOM 1188 C CA . ALA A 1 145 ? -18.183 -0.394 -3.590 1.00 92.06 145 ALA A CA 1
ATOM 1189 C C . ALA A 1 145 ? -17.547 0.947 -3.171 1.00 92.06 145 ALA A C 1
ATOM 1191 O O . ALA A 1 145 ? -17.868 1.978 -3.754 1.00 92.06 145 ALA A O 1
ATOM 1192 N N . THR A 1 146 ? -16.669 0.962 -2.158 1.00 92.38 146 THR A N 1
ATOM 1193 C CA . THR A 1 146 ? -16.174 2.211 -1.546 1.00 92.38 146 THR A CA 1
ATOM 1194 C C . THR A 1 146 ? -14.653 2.321 -1.561 1.00 92.38 146 THR A C 1
ATOM 1196 O O . THR A 1 146 ? -14.086 3.120 -2.305 1.00 92.38 146 THR A O 1
ATOM 1199 N N . GLN A 1 147 ? -13.965 1.523 -0.746 1.00 92.88 147 GLN A N 1
ATOM 1200 C CA . GLN A 1 147 ? -12.530 1.656 -0.528 1.00 92.88 147 GLN A CA 1
ATOM 1201 C C . GLN A 1 147 ? -11.716 1.236 -1.751 1.00 92.88 147 GLN A C 1
ATOM 1203 O O . GLN A 1 147 ? -10.745 1.918 -2.065 1.00 92.88 147 GLN A O 1
ATOM 1208 N N . ALA A 1 148 ? -12.094 0.161 -2.454 1.00 92.94 148 ALA A N 1
ATOM 1209 C CA . ALA A 1 148 ? -11.335 -0.300 -3.618 1.00 92.94 148 ALA A CA 1
ATOM 1210 C C . ALA A 1 148 ? -11.332 0.728 -4.777 1.00 92.94 148 ALA A C 1
ATOM 1212 O O . ALA A 1 148 ? -10.241 1.066 -5.241 1.00 92.94 148 ALA A O 1
ATOM 1213 N N . PRO A 1 149 ? -12.475 1.326 -5.184 1.00 94.81 149 PRO A N 1
ATOM 1214 C CA . PRO A 1 149 ? -12.493 2.382 -6.199 1.00 94.81 149 PRO A CA 1
ATOM 1215 C C . PRO A 1 149 ? -11.735 3.645 -5.774 1.00 94.81 149 PRO A C 1
ATOM 1217 O O . PRO A 1 149 ? -10.984 4.211 -6.569 1.00 94.81 149 PRO A O 1
ATOM 1220 N N . ILE A 1 150 ? -11.888 4.077 -4.513 1.00 93.69 150 ILE A N 1
ATOM 1221 C CA . ILE A 1 150 ? -11.154 5.235 -3.978 1.00 93.69 150 ILE A CA 1
ATOM 1222 C C . ILE A 1 150 ? -9.648 4.958 -4.002 1.00 93.69 150 ILE A C 1
ATOM 1224 O O . ILE A 1 150 ? -8.877 5.806 -4.450 1.00 93.69 150 ILE A O 1
ATOM 1228 N N . HIS A 1 151 ? -9.224 3.774 -3.555 1.00 94.06 151 HIS A N 1
ATOM 1229 C CA . HIS A 1 151 ? -7.822 3.374 -3.562 1.00 94.06 151 HIS A CA 1
ATOM 1230 C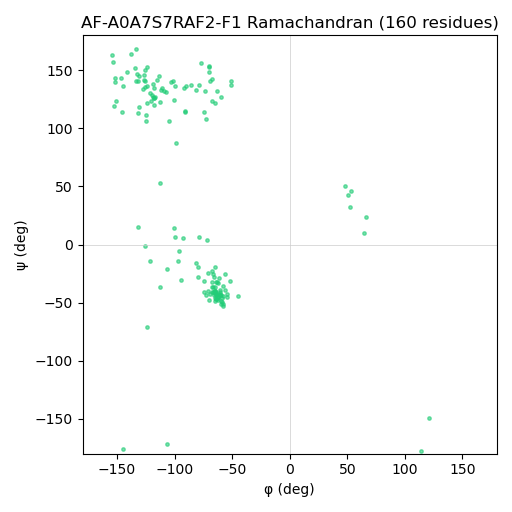 C . HIS A 1 151 ? -7.261 3.310 -4.988 1.00 94.06 151 HIS A C 1
ATOM 1232 O O . HIS A 1 151 ? -6.190 3.861 -5.235 1.00 94.06 151 HIS A O 1
ATOM 1238 N N . GLU A 1 152 ? -7.989 2.721 -5.945 1.00 94.44 152 GLU A N 1
ATOM 1239 C CA . GLU A 1 152 ? -7.563 2.717 -7.350 1.00 94.44 152 GLU A CA 1
ATOM 1240 C C . GLU A 1 152 ? -7.394 4.151 -7.878 1.00 94.44 152 GLU A C 1
ATOM 1242 O O . GLU A 1 152 ? -6.371 4.465 -8.488 1.00 94.44 152 GLU A O 1
ATOM 1247 N N . LEU A 1 153 ? -8.348 5.046 -7.606 1.00 95.38 153 LEU A N 1
ATOM 1248 C CA . LEU A 1 153 ? -8.268 6.446 -8.024 1.00 95.38 153 LEU A CA 1
ATOM 1249 C C . LEU A 1 153 ? -7.051 7.160 -7.421 1.00 95.38 153 LEU A C 1
ATOM 1251 O O . LEU A 1 153 ? -6.372 7.908 -8.127 1.00 95.38 153 LEU A O 1
ATOM 1255 N N . VAL A 1 154 ? -6.757 6.927 -6.139 1.00 95.31 154 VAL A N 1
ATOM 1256 C CA . VAL A 1 154 ? -5.568 7.466 -5.460 1.00 95.31 154 VAL A CA 1
ATOM 1257 C C . VAL A 1 154 ? -4.296 6.987 -6.156 1.00 95.31 154 VAL A C 1
ATOM 1259 O O . VAL A 1 154 ? -3.457 7.816 -6.509 1.00 95.31 154 VAL A O 1
ATOM 1262 N N . MET A 1 155 ? -4.177 5.686 -6.432 1.00 96.12 155 MET A N 1
ATOM 1263 C CA . MET A 1 155 ? -2.994 5.132 -7.093 1.00 96.12 155 MET A CA 1
ATOM 1264 C C . MET A 1 155 ? -2.834 5.645 -8.529 1.00 96.12 155 MET A C 1
ATOM 1266 O O . MET A 1 155 ? -1.726 5.993 -8.932 1.00 96.12 155 MET A O 1
ATOM 1270 N N . ILE A 1 156 ? -3.925 5.778 -9.291 1.00 94.00 156 ILE A N 1
ATOM 1271 C CA . ILE A 1 156 ? -3.892 6.365 -10.642 1.00 94.00 156 ILE A CA 1
ATOM 1272 C C . ILE A 1 156 ? -3.427 7.822 -10.593 1.00 94.00 156 ILE A C 1
ATOM 1274 O O . ILE A 1 156 ? -2.562 8.218 -11.374 1.00 94.00 156 ILE A O 1
ATOM 1278 N N . LYS A 1 157 ? -3.988 8.634 -9.689 1.00 95.31 157 LYS A N 1
ATOM 1279 C CA . LYS A 1 157 ? -3.597 10.044 -9.567 1.00 95.31 157 LYS A CA 1
ATOM 1280 C C . LYS A 1 157 ? -2.150 10.194 -9.109 1.00 95.31 157 LYS A C 1
ATOM 1282 O O . LYS A 1 157 ? -1.471 11.093 -9.590 1.00 95.31 157 LYS A O 1
ATOM 1287 N N . PHE A 1 158 ? -1.679 9.322 -8.219 1.00 95.44 158 PHE A N 1
ATOM 1288 C CA . PHE A 1 158 ? -0.283 9.321 -7.802 1.00 95.44 158 PHE A CA 1
ATOM 1289 C C . PHE A 1 158 ? 0.638 8.986 -8.975 1.00 95.44 158 PHE A C 1
ATOM 1291 O O . PHE A 1 158 ? 1.608 9.698 -9.202 1.00 95.44 158 PHE A O 1
ATOM 1298 N N . MET A 1 159 ? 0.326 7.947 -9.752 1.00 91.31 159 MET A N 1
ATOM 1299 C CA . MET A 1 159 ? 1.164 7.531 -10.882 1.00 91.31 159 MET A CA 1
ATOM 1300 C C . MET A 1 159 ? 1.194 8.541 -12.033 1.00 91.31 159 MET A C 1
ATOM 1302 O O . MET A 1 159 ? 2.157 8.569 -12.784 1.00 91.31 159 MET A O 1
ATOM 1306 N N . ASN A 1 160 ? 0.180 9.399 -12.145 1.00 90.88 160 ASN A N 1
ATOM 1307 C CA . ASN A 1 160 ? 0.127 10.472 -13.142 1.00 90.88 160 ASN A CA 1
ATOM 1308 C C . ASN A 1 160 ? 0.496 11.851 -12.569 1.00 90.88 160 ASN A C 1
ATOM 1310 O O . ASN A 1 160 ? 0.196 12.871 -13.195 1.00 90.88 160 ASN A O 1
ATOM 1314 N N . ARG A 1 161 ? 1.084 11.912 -11.366 1.00 87.00 161 ARG A N 1
ATOM 1315 C CA . ARG A 1 161 ? 1.559 13.177 -10.796 1.00 87.00 161 ARG A CA 1
ATOM 1316 C C . ARG A 1 161 ? 2.697 13.705 -11.682 1.00 87.00 161 ARG A C 1
ATO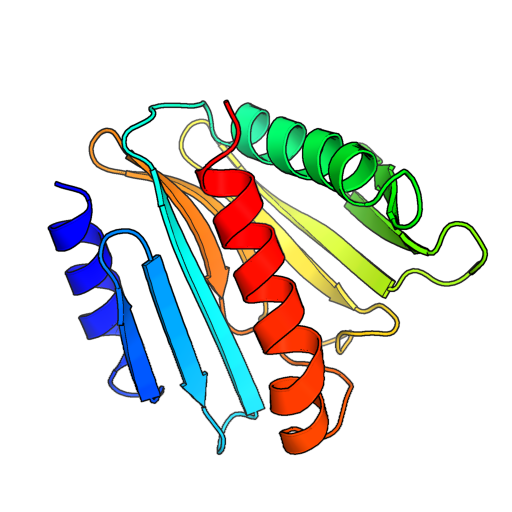M 1318 O O . ARG A 1 161 ? 3.666 12.989 -11.910 1.00 87.00 161 ARG A O 1
ATOM 1325 N N . LYS A 1 162 ? 2.530 14.913 -12.214 1.00 59.31 162 LYS A N 1
ATOM 1326 C CA . LYS A 1 162 ? 3.613 15.676 -12.840 1.00 59.31 162 LYS A CA 1
ATOM 1327 C C . LYS A 1 162 ? 4.325 16.490 -11.772 1.00 59.31 162 LYS A C 1
ATOM 1329 O O . LYS A 1 162 ? 3.614 16.952 -10.846 1.00 59.31 162 LYS A O 1
#

Solvent-accessible surface area (backbone atoms only — not comparable to full-atom values): 8416 Å² total; per-residue (Å²): 108,66,61,57,56,52,51,54,53,43,70,71,40,52,85,72,24,58,68,47,82,52,86,49,34,39,39,32,38,20,84,91,78,46,26,37,31,42,35,39,51,41,82,47,77,54,51,13,63,59,47,49,54,49,50,56,57,44,49,27,56,76,46,73,51,45,39,36,73,51,71,62,100,53,35,43,34,36,19,46,68,88,46,94,63,40,38,36,30,33,32,63,72,46,78,55,86,49,32,28,32,23,35,37,56,9,43,72,49,26,39,55,89,51,81,12,33,46,34,24,26,54,55,94,70,21,24,35,43,34,37,38,54,35,41,59,54,54,59,65,69,60,32,62,75,44,55,50,55,52,51,50,52,50,53,53,52,58,75,66,61,128

Organism: NCBI:txid1532552

Nearest PDB structures (foldseek):
  4jdl-assembly2_B-2  TM=5.697E-01  e=6.044E-03  Arabidopsis thaliana
  3cnw-assembly1_A  TM=5.102E-01  e=3.850E-03  Bacillus cereus ATCC 14579
  4xrt-assembly2_B  TM=4.752E-01  e=5.764E-02  Streptomyces steffisburgensis
  4xrt-assembly1_A  TM=4.746E-01  e=6.826E-02  Streptomyces steffisburgensis
  4xrw-assembly1_A  TM=5.268E-01  e=1.883E-01  Amycolatopsis orientalis

Mean predicted aligned error: 3.69 Å